Protein AF-A0A0F9DM81-F1 (afdb_monomer_lite)

Sequence (104 aa):
MVRAKPEVPTMKADELQLVVKMVARRLHERLKGAKKSFGPKPFLGEELSEDELFDRYNQVRHDVEGWTELLPTVSKVNENGAVLLRKDFVEQVKAFERRNREGI

Radius of gyration: 23.7 Å; chains: 1; bounding box: 39×63×55 Å

Organism: NCBI:txid412755

Foldseek 3Di:
DDDPDPPPPPDPPVVVVVVVVVVVVVVVVVVVVVVVVVDDDDDDDPPDDLVSVLVVCVVCVVPPVVCVVCQVVQWDQDPVRDIDGHPVVVVSVVVSVVCVVVVD

Secondary structure (DSSP, 8-state):
--PPP-------HHHHHHHHHHHHHHHHHHHHHHHHHT-SSSS-SS---HHHHHHHHHHHTT-HHHHHHHHHHHEEE-TTSPEEEPHHHHHHHHHHHHHHHHT-

Structure (mmCIF, N/CA/C/O backbone):
data_AF-A0A0F9DM81-F1
#
_entry.id   AF-A0A0F9DM81-F1
#
loop_
_atom_site.group_PDB
_atom_site.id
_atom_site.type_symbol
_atom_site.label_atom_id
_atom_site.label_alt_id
_atom_site.label_comp_id
_atom_site.label_asym_id
_atom_site.label_entity_id
_atom_site.label_seq_id
_atom_site.pdbx_PDB_ins_code
_atom_site.Cartn_x
_atom_site.Cartn_y
_atom_site.Cartn_z
_atom_site.occupancy
_atom_site.B_iso_or_equiv
_atom_site.auth_seq_id
_atom_site.auth_comp_id
_atom_site.auth_asym_id
_atom_site.auth_atom_id
_atom_site.pdbx_PDB_model_num
ATOM 1 N N . MET A 1 1 ? 13.011 -44.332 -32.013 1.00 45.47 1 MET A N 1
ATOM 2 C CA . MET A 1 1 ? 12.715 -42.992 -32.568 1.00 45.47 1 MET A CA 1
ATOM 3 C C . MET A 1 1 ? 13.658 -41.989 -31.926 1.00 45.47 1 MET A C 1
ATOM 5 O O . MET A 1 1 ? 13.534 -41.729 -30.736 1.00 45.47 1 MET A O 1
ATOM 9 N N . VAL A 1 2 ? 14.644 -41.494 -32.673 1.00 44.62 2 VAL A N 1
ATOM 10 C CA . VAL A 1 2 ? 15.563 -40.451 -32.196 1.00 44.62 2 VAL A CA 1
ATOM 11 C C . VAL A 1 2 ? 14.805 -39.126 -32.266 1.00 44.62 2 VAL A C 1
ATOM 13 O O . VAL A 1 2 ? 14.417 -38.705 -33.352 1.00 44.62 2 VAL A O 1
ATOM 16 N N . ARG A 1 3 ? 14.521 -38.499 -31.117 1.00 50.44 3 ARG A N 1
ATOM 17 C CA . ARG A 1 3 ? 13.968 -37.138 -31.088 1.00 50.44 3 ARG A CA 1
ATOM 18 C C . ARG A 1 3 ? 15.021 -36.211 -31.690 1.00 50.44 3 ARG A C 1
ATOM 20 O O . ARG A 1 3 ? 16.129 -36.138 -31.161 1.00 50.44 3 ARG A O 1
ATOM 27 N N . ALA A 1 4 ? 14.691 -35.553 -32.800 1.00 54.12 4 ALA A N 1
ATOM 28 C CA . ALA A 1 4 ? 15.536 -34.513 -33.368 1.00 54.12 4 ALA A CA 1
ATOM 29 C C . ALA A 1 4 ? 15.842 -33.487 -32.266 1.00 54.12 4 ALA A C 1
ATOM 31 O O . ALA A 1 4 ? 14.926 -33.007 -31.592 1.00 54.12 4 ALA A O 1
ATOM 32 N N . LYS A 1 5 ? 17.130 -33.215 -32.026 1.00 56.50 5 LYS A N 1
ATOM 33 C CA . LYS A 1 5 ? 17.533 -32.120 -31.139 1.00 56.50 5 LYS A CA 1
ATOM 34 C C . LYS A 1 5 ? 16.928 -30.836 -31.716 1.00 56.50 5 LYS A C 1
ATOM 36 O O . LYS A 1 5 ? 17.012 -30.670 -32.931 1.00 56.50 5 LYS A O 1
ATOM 41 N N . PRO A 1 6 ? 16.307 -29.966 -30.901 1.00 53.19 6 PRO A N 1
ATOM 42 C CA . PRO A 1 6 ? 15.796 -28.704 -31.410 1.00 53.19 6 PRO A CA 1
ATOM 43 C C . PRO A 1 6 ? 16.976 -27.941 -32.016 1.00 53.19 6 PRO A C 1
ATOM 45 O O . PRO A 1 6 ? 17.931 -27.616 -31.310 1.00 53.19 6 PRO A O 1
ATOM 48 N N . GLU A 1 7 ? 16.946 -27.735 -33.332 1.00 54.44 7 GLU A N 1
ATOM 49 C CA . GLU A 1 7 ? 17.895 -26.860 -34.009 1.00 54.44 7 GLU A CA 1
ATOM 50 C C . GLU A 1 7 ? 17.700 -25.467 -33.420 1.00 54.44 7 GLU A C 1
ATOM 52 O O . GLU A 1 7 ? 16.665 -24.832 -33.618 1.00 54.44 7 GLU A O 1
ATOM 57 N N . VAL A 1 8 ? 18.6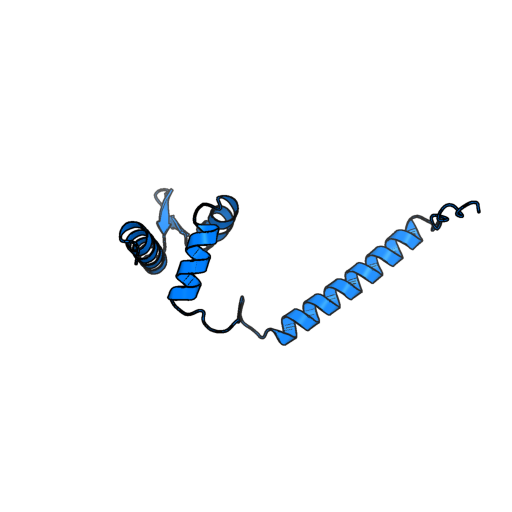68 -25.020 -32.618 1.00 55.91 8 VAL A N 1
ATOM 58 C CA . VAL A 1 8 ? 18.714 -23.633 -32.164 1.00 55.91 8 VAL A CA 1
ATOM 59 C C . VAL A 1 8 ? 18.979 -22.812 -33.421 1.00 55.91 8 VAL A C 1
ATOM 61 O O . VAL A 1 8 ? 20.038 -23.004 -34.024 1.00 55.91 8 VAL A O 1
ATOM 64 N N . PRO A 1 9 ? 18.053 -21.941 -33.858 1.00 57.88 9 PRO A N 1
ATOM 65 C CA . PRO A 1 9 ? 18.276 -21.151 -35.054 1.00 57.88 9 PRO A CA 1
ATOM 66 C C . PRO A 1 9 ? 19.541 -20.321 -34.841 1.00 57.88 9 PRO A C 1
ATOM 68 O O . PRO A 1 9 ? 19.583 -19.466 -33.955 1.00 57.88 9 PRO A O 1
ATOM 71 N N . THR A 1 10 ? 20.587 -20.579 -35.625 1.00 62.28 10 THR A N 1
ATOM 72 C CA . THR A 1 10 ? 21.813 -19.773 -35.636 1.00 62.28 10 THR A CA 1
ATOM 73 C C . THR A 1 10 ? 21.539 -18.481 -36.394 1.00 62.28 10 THR A C 1
ATOM 75 O O . THR A 1 10 ? 22.045 -18.258 -37.491 1.00 62.28 10 THR A O 1
ATOM 78 N N . MET A 1 11 ? 20.666 -17.652 -35.829 1.00 61.62 11 MET A N 1
ATOM 79 C CA . MET A 1 11 ? 20.485 -16.274 -36.259 1.00 61.62 11 MET A CA 1
ATOM 80 C C . MET A 1 11 ? 21.734 -15.485 -35.872 1.00 61.62 11 MET A C 1
ATOM 82 O O . MET A 1 11 ? 22.291 -15.670 -34.785 1.00 61.62 11 MET A 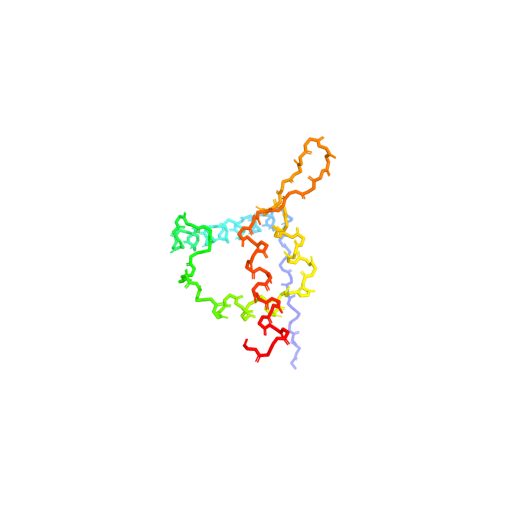O 1
ATOM 86 N N . LYS A 1 12 ? 22.190 -14.603 -36.762 1.00 70.69 12 LYS A N 1
ATOM 87 C CA . LYS A 1 12 ? 23.288 -13.684 -36.439 1.00 70.69 12 LYS A CA 1
ATOM 88 C C . LYS A 1 12 ? 22.850 -12.792 -35.274 1.00 70.69 12 LYS A C 1
ATOM 90 O O . LYS A 1 12 ? 21.662 -12.507 -35.118 1.00 70.69 12 LYS A O 1
ATOM 95 N N . ALA A 1 13 ? 23.795 -12.341 -34.449 1.00 67.75 13 ALA A N 1
ATOM 96 C CA . ALA A 1 13 ? 23.493 -11.535 -33.259 1.00 67.75 13 ALA A CA 1
ATOM 97 C C . ALA A 1 13 ? 22.592 -10.322 -33.576 1.00 67.75 13 ALA A C 1
ATOM 99 O O . ALA A 1 13 ? 21.687 -10.000 -32.807 1.00 67.75 13 ALA A O 1
ATOM 100 N N . ASP A 1 14 ? 22.778 -9.721 -34.751 1.00 60.38 14 ASP A N 1
ATOM 101 C CA . ASP A 1 14 ? 21.990 -8.584 -35.232 1.00 60.38 14 ASP A CA 1
ATOM 102 C C . ASP A 1 14 ? 20.528 -8.954 -35.541 1.00 60.38 14 ASP A C 1
ATOM 104 O O . ASP A 1 14 ? 19.611 -8.184 -35.258 1.00 60.38 14 ASP A O 1
ATOM 108 N N . GLU A 1 15 ? 20.287 -10.159 -36.061 1.00 67.25 15 GLU A N 1
ATOM 109 C CA . GLU A 1 15 ? 18.947 -10.678 -36.361 1.00 67.25 15 GLU A CA 1
ATOM 110 C C . GLU A 1 15 ? 18.190 -11.001 -35.067 1.00 67.25 15 GLU A C 1
ATOM 112 O O . GLU A 1 15 ? 17.019 -10.645 -34.927 1.00 67.25 15 GLU A O 1
ATOM 117 N N . LEU A 1 16 ? 18.875 -11.579 -34.073 1.00 69.38 16 LEU A N 1
ATOM 118 C CA . LEU A 1 16 ? 18.315 -11.802 -32.736 1.00 69.38 16 LEU A CA 1
ATOM 119 C C . LEU A 1 16 ? 17.960 -10.483 -32.049 1.00 69.38 16 LEU A C 1
ATOM 121 O O . LEU A 1 16 ? 16.872 -10.355 -31.485 1.00 69.38 16 LEU A O 1
ATOM 125 N N . GLN A 1 17 ? 18.832 -9.476 -32.131 1.00 66.25 17 GLN A N 1
ATOM 126 C CA . GLN A 1 17 ? 18.535 -8.143 -31.603 1.00 66.25 17 GLN A CA 1
ATOM 127 C C . GLN A 1 17 ? 17.314 -7.518 -32.283 1.00 66.25 17 GLN A C 1
ATOM 129 O O . GLN A 1 17 ? 16.503 -6.870 -31.615 1.00 66.25 17 GLN A O 1
ATOM 134 N N . LEU A 1 18 ? 17.156 -7.715 -33.594 1.00 72.19 18 LEU A N 1
ATOM 135 C CA . LEU A 1 18 ? 16.003 -7.217 -34.338 1.00 72.19 18 LEU A CA 1
ATOM 136 C C . LEU A 1 18 ? 14.707 -7.899 -33.878 1.00 72.19 18 LEU A C 1
ATOM 138 O O . LEU A 1 18 ? 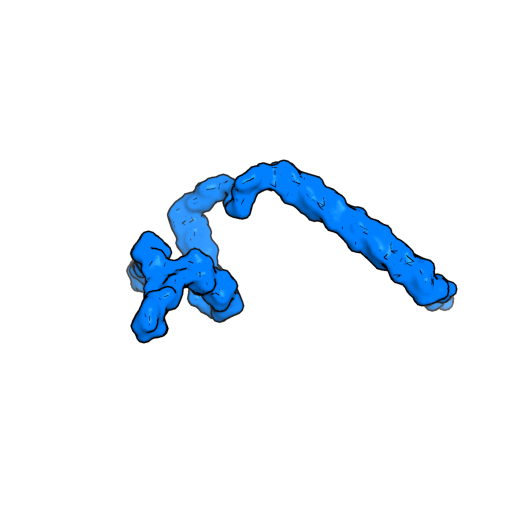13.718 -7.219 -33.598 1.00 72.19 18 LEU A O 1
ATOM 142 N N . VAL A 1 19 ? 14.733 -9.224 -33.711 1.00 73.69 19 VAL A N 1
ATOM 143 C CA . VAL A 1 19 ? 13.601 -10.012 -33.202 1.00 73.69 19 VAL A CA 1
ATOM 144 C C . VAL A 1 19 ? 13.227 -9.581 -31.783 1.00 73.69 19 VAL A C 1
ATOM 146 O O . VAL A 1 19 ? 12.054 -9.311 -31.519 1.00 73.69 19 VAL A O 1
ATOM 149 N N . VAL A 1 20 ? 14.203 -9.427 -30.884 1.00 72.44 20 VAL A N 1
ATOM 150 C CA . VAL A 1 20 ? 13.968 -8.957 -29.508 1.00 72.44 20 VAL A CA 1
ATOM 151 C C . VAL A 1 20 ? 13.342 -7.562 -29.506 1.00 72.44 20 VAL A C 1
ATOM 153 O O . VAL A 1 20 ? 12.351 -7.340 -28.810 1.00 72.44 20 VAL A O 1
ATOM 156 N N . LYS A 1 21 ? 13.841 -6.633 -30.333 1.00 73.12 21 LYS A N 1
ATOM 157 C CA . LYS A 1 21 ? 13.257 -5.287 -30.478 1.00 73.12 21 LYS A CA 1
ATOM 158 C C . LYS A 1 21 ? 11.816 -5.338 -30.988 1.00 73.12 21 LYS A C 1
ATOM 160 O O . LYS A 1 21 ? 10.962 -4.610 -30.481 1.00 73.12 21 LYS A O 1
ATOM 165 N N . MET A 1 22 ? 11.516 -6.201 -31.957 1.00 75.69 22 MET A N 1
ATOM 166 C CA . MET A 1 22 ? 10.158 -6.368 -32.489 1.00 75.69 22 MET A CA 1
ATOM 167 C C . MET A 1 22 ? 9.195 -6.960 -31.454 1.00 75.69 22 MET A C 1
ATOM 169 O O . MET A 1 22 ? 8.060 -6.493 -31.335 1.00 75.69 22 MET A O 1
ATOM 173 N N . VAL A 1 23 ? 9.640 -7.955 -30.684 1.00 76.88 23 VAL A N 1
ATOM 174 C CA . VAL A 1 23 ? 8.848 -8.565 -29.607 1.00 76.88 23 VAL A CA 1
ATOM 175 C C . VAL A 1 23 ? 8.612 -7.561 -28.481 1.00 76.88 23 VAL A C 1
ATOM 177 O O . VAL A 1 23 ? 7.470 -7.391 -28.058 1.00 76.88 23 VAL A O 1
ATOM 180 N N . ALA A 1 24 ? 9.645 -6.829 -28.059 1.00 68.38 24 ALA A N 1
ATOM 181 C CA . ALA A 1 24 ? 9.530 -5.776 -27.053 1.00 68.38 24 ALA A CA 1
ATOM 182 C C . ALA A 1 24 ? 8.552 -4.677 -27.495 1.00 68.38 24 ALA A C 1
ATOM 184 O O . ALA A 1 24 ? 7.697 -4.262 -26.715 1.00 68.38 24 ALA A O 1
ATOM 185 N N . ARG A 1 25 ? 8.606 -4.259 -28.768 1.00 78.69 25 ARG A N 1
ATOM 186 C CA . ARG A 1 25 ? 7.661 -3.288 -29.336 1.00 78.69 25 ARG A CA 1
ATOM 187 C C . ARG A 1 25 ? 6.225 -3.811 -29.318 1.00 78.69 25 ARG A C 1
ATOM 189 O O . ARG A 1 25 ? 5.328 -3.090 -28.891 1.00 78.69 25 ARG A O 1
ATOM 196 N N . ARG A 1 26 ? 5.996 -5.065 -29.720 1.00 75.81 26 ARG A N 1
ATOM 197 C CA . ARG A 1 26 ? 4.663 -5.694 -29.659 1.00 75.81 26 ARG A CA 1
ATOM 198 C C . ARG A 1 26 ? 4.141 -5.813 -28.231 1.00 75.81 26 ARG A C 1
ATOM 200 O O . ARG A 1 26 ? 2.964 -5.554 -27.996 1.00 75.81 26 ARG A O 1
ATOM 207 N N . LEU A 1 27 ? 4.998 -6.191 -27.284 1.00 75.75 27 LEU A N 1
ATOM 208 C CA . LEU A 1 27 ? 4.636 -6.279 -25.873 1.00 75.75 27 LEU A CA 1
ATOM 209 C C . LEU A 1 27 ? 4.276 -4.897 -25.321 1.00 75.75 27 LEU A C 1
ATOM 211 O O . LEU A 1 27 ? 3.240 -4.745 -24.682 1.00 75.75 27 LEU A O 1
ATOM 215 N N . HIS A 1 28 ? 5.081 -3.883 -25.634 1.00 74.12 28 HIS A N 1
ATOM 216 C CA . HIS A 1 28 ? 4.827 -2.505 -25.238 1.00 74.12 28 HIS A CA 1
ATOM 217 C C . HIS A 1 28 ? 3.504 -1.977 -25.809 1.00 74.12 28 HIS A C 1
ATOM 219 O O . HIS A 1 28 ? 2.726 -1.366 -25.081 1.00 74.12 28 HIS A O 1
ATOM 225 N N . GLU A 1 29 ? 3.198 -2.250 -27.079 1.00 77.62 29 GLU A N 1
ATOM 226 C CA . GLU A 1 29 ? 1.918 -1.851 -27.672 1.00 77.62 29 GLU A CA 1
ATOM 227 C C . GLU A 1 29 ? 0.724 -2.611 -27.080 1.00 77.62 29 GLU A C 1
ATOM 229 O O . GLU A 1 29 ? -0.305 -1.986 -26.819 1.00 77.62 29 GLU A O 1
ATOM 234 N N . ARG A 1 30 ? 0.861 -3.907 -26.759 1.00 72.06 30 ARG A N 1
ATOM 235 C CA . ARG A 1 30 ? -0.173 -4.649 -26.009 1.00 72.06 30 ARG A CA 1
ATOM 236 C C . ARG A 1 30 ? -0.386 -4.070 -24.615 1.00 72.06 30 ARG A C 1
ATOM 238 O O . ARG A 1 30 ? -1.530 -3.858 -24.230 1.00 72.06 30 ARG A O 1
ATOM 245 N N . LEU A 1 31 ? 0.687 -3.772 -23.883 1.00 67.81 31 LEU A N 1
ATOM 246 C CA . LEU A 1 31 ? 0.612 -3.160 -22.554 1.00 67.81 31 LEU A CA 1
ATOM 247 C C . LEU A 1 31 ? 0.005 -1.757 -22.614 1.00 67.81 31 LEU A C 1
ATOM 249 O O . LEU A 1 31 ? -0.788 -1.396 -21.754 1.00 67.81 31 LEU A O 1
ATOM 253 N N . LYS A 1 32 ? 0.315 -0.974 -23.650 1.00 67.75 32 LYS A N 1
ATOM 254 C CA . LYS A 1 32 ? -0.284 0.346 -23.884 1.00 67.75 32 LYS A CA 1
ATOM 255 C C . LYS A 1 32 ? -1.767 0.246 -24.249 1.00 67.75 32 LYS A C 1
ATOM 257 O O . LYS A 1 32 ? -2.548 1.081 -23.799 1.00 67.75 32 LYS A O 1
ATOM 262 N N . GLY A 1 33 ? -2.157 -0.759 -25.034 1.00 67.94 33 GLY A N 1
ATOM 263 C CA . GLY A 1 33 ? -3.553 -1.072 -25.346 1.00 67.94 33 GLY A CA 1
ATOM 264 C C . GLY 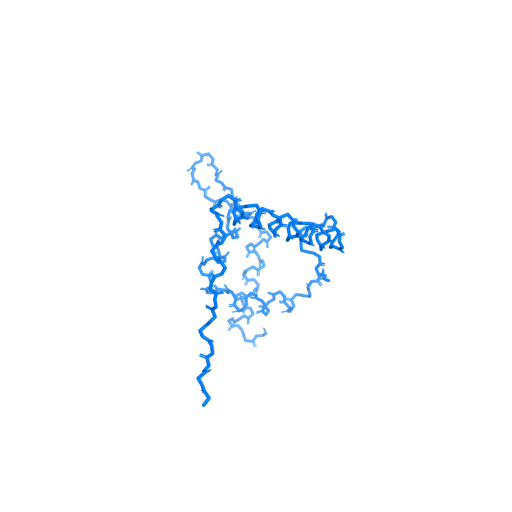A 1 33 ? -4.336 -1.479 -24.100 1.00 67.94 33 GLY A C 1
ATOM 265 O O . GLY A 1 33 ? -5.377 -0.891 -23.824 1.00 67.94 33 GLY A O 1
ATOM 266 N N . ALA A 1 34 ? -3.769 -2.378 -23.294 1.00 59.00 34 ALA A N 1
ATOM 267 C CA . ALA A 1 34 ? -4.314 -2.760 -21.995 1.00 59.00 34 ALA A CA 1
ATOM 268 C C . ALA A 1 34 ? -4.442 -1.532 -21.074 1.00 59.00 34 ALA A C 1
ATOM 270 O O . ALA A 1 34 ? -5.510 -1.245 -20.544 1.00 59.00 34 ALA A O 1
ATOM 271 N N . LYS A 1 35 ? -3.394 -0.706 -20.984 1.00 52.84 35 LYS A N 1
ATOM 272 C CA . LYS A 1 35 ? -3.403 0.546 -20.214 1.00 52.84 35 LYS A CA 1
ATOM 273 C C . LYS A 1 35 ? -4.474 1.535 -20.682 1.00 52.84 35 LYS A C 1
ATOM 275 O O . LYS A 1 35 ? -5.065 2.211 -19.851 1.00 52.84 35 LYS A O 1
ATOM 280 N N . LYS A 1 36 ? -4.755 1.612 -21.986 1.00 56.69 36 LYS A N 1
ATOM 281 C CA . LYS A 1 36 ? -5.852 2.431 -22.527 1.00 56.69 36 LYS A CA 1
ATOM 282 C C . LYS A 1 36 ? -7.233 1.869 -22.186 1.00 56.69 36 LYS A C 1
ATOM 284 O O . LYS A 1 36 ? -8.117 2.667 -21.899 1.00 56.69 36 LYS A O 1
ATOM 289 N N . SER A 1 37 ? -7.419 0.545 -22.179 1.00 56.34 37 SER A N 1
ATOM 290 C CA . SER A 1 37 ? -8.675 -0.065 -21.708 1.00 56.34 37 SER A CA 1
ATOM 291 C C . SER A 1 37 ? -8.913 0.130 -20.208 1.00 56.34 37 SER A C 1
ATOM 293 O O . SER A 1 37 ? -10.057 0.080 -19.779 1.00 56.34 37 SER A O 1
ATOM 295 N N . PHE A 1 38 ? -7.865 0.410 -19.424 1.00 47.03 38 PHE A N 1
ATOM 296 C CA . PHE A 1 38 ? -7.966 0.666 -17.982 1.00 47.03 38 PHE A CA 1
ATOM 297 C C . PHE A 1 38 ? -8.308 2.128 -17.607 1.00 47.03 38 PHE A C 1
ATOM 299 O O . PHE A 1 38 ? -8.575 2.405 -16.442 1.00 47.03 38 PHE A O 1
ATOM 306 N N . GLY A 1 39 ? -8.350 3.072 -18.559 1.00 44.91 39 GLY A N 1
ATOM 307 C CA . GLY A 1 39 ? -8.710 4.474 -18.287 1.00 44.91 39 GLY A CA 1
ATOM 308 C C . GLY A 1 39 ? -7.662 5.291 -17.488 1.00 44.91 39 GLY A C 1
ATOM 309 O O . GLY A 1 39 ? -6.573 4.804 -17.189 1.00 44.91 39 GLY A O 1
ATOM 310 N N . PRO A 1 40 ? -7.937 6.580 -17.182 1.00 45.25 40 PRO A N 1
ATOM 311 C CA . PRO A 1 40 ? -6.967 7.548 -16.646 1.00 45.25 40 PRO A CA 1
ATOM 312 C C . PRO A 1 40 ? -6.786 7.546 -15.111 1.00 45.25 40 PRO A C 1
ATOM 314 O O . PRO A 1 40 ? -6.495 8.594 -14.535 1.00 45.25 40 PRO A O 1
ATOM 317 N N . LYS A 1 41 ? -6.905 6.408 -14.420 1.00 45.50 41 LYS A N 1
ATOM 318 C CA . LYS A 1 41 ? -6.550 6.320 -12.988 1.00 45.50 41 LYS A CA 1
ATOM 319 C C . LYS A 1 41 ? -5.568 5.171 -12.738 1.00 45.50 41 LYS A C 1
ATOM 321 O O . LYS A 1 41 ? -5.695 4.118 -13.360 1.00 45.50 41 LYS A O 1
ATOM 326 N N . PRO A 1 42 ? -4.584 5.340 -11.838 1.00 49.03 42 PRO A N 1
ATOM 327 C CA . PRO A 1 42 ? -3.807 4.207 -11.361 1.00 49.03 42 PRO A CA 1
ATOM 328 C C . PRO A 1 42 ? -4.763 3.323 -10.544 1.00 49.03 42 PRO A C 1
ATOM 330 O O . PRO A 1 42 ? -5.402 3.825 -9.629 1.00 49.03 42 PRO A O 1
ATOM 333 N N . PHE A 1 43 ? -4.902 2.046 -10.913 1.00 40.59 43 PHE A N 1
ATOM 334 C CA . PHE A 1 43 ? -5.776 1.064 -10.249 1.00 40.59 43 PHE A CA 1
ATOM 335 C C . PHE A 1 43 ? -7.267 1.461 -10.171 1.00 40.59 43 PHE A C 1
ATOM 337 O O . PHE A 1 43 ? -7.758 1.878 -9.131 1.00 40.59 43 PHE A O 1
ATOM 344 N N . LEU A 1 44 ? -8.016 1.274 -11.262 1.00 39.31 44 LEU A N 1
ATOM 345 C CA . LEU A 1 44 ? -9.483 1.193 -11.218 1.00 39.31 44 LEU A CA 1
ATOM 346 C C . LEU A 1 44 ? -9.932 -0.248 -11.493 1.00 39.31 44 LEU A C 1
ATOM 348 O O . LEU A 1 44 ? -10.322 -0.591 -12.607 1.00 39.31 44 LEU A O 1
ATOM 352 N N . GLY A 1 45 ? -9.845 -1.093 -10.466 1.00 50.00 45 GLY A N 1
ATOM 353 C CA . GLY A 1 45 ? -10.961 -2.000 -10.197 1.00 50.00 45 GLY A CA 1
ATOM 354 C C . GLY A 1 45 ? -12.103 -1.186 -9.580 1.00 50.00 45 GLY A C 1
ATOM 355 O O . GLY A 1 45 ? -11.945 0.017 -9.355 1.00 50.00 45 GLY A O 1
ATOM 356 N N . GLU A 1 46 ? -13.244 -1.813 -9.314 1.00 54.25 46 GLU A N 1
ATOM 357 C CA . GLU A 1 46 ? -14.264 -1.223 -8.438 1.00 54.25 46 GLU A CA 1
ATOM 358 C C . GLU A 1 46 ? -13.608 -0.694 -7.148 1.00 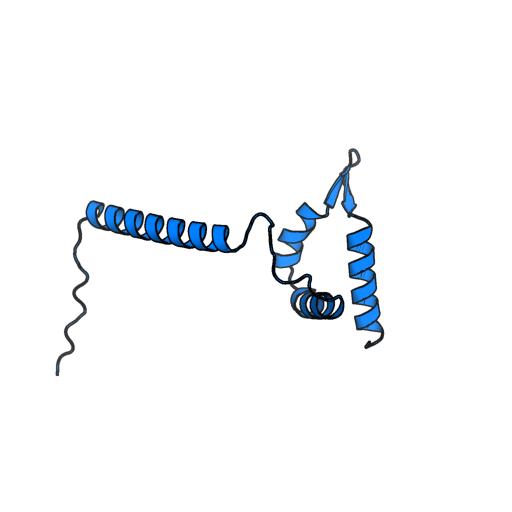54.25 46 GLU A C 1
ATOM 360 O O . GLU A 1 46 ? -12.565 -1.210 -6.726 1.00 54.25 46 GLU A O 1
ATOM 365 N N . GLU A 1 47 ? -14.158 0.378 -6.562 1.00 56.50 47 GLU A N 1
ATOM 366 C CA . GLU A 1 47 ? -13.731 0.803 -5.227 1.00 56.50 47 GLU A CA 1
ATOM 367 C C . GLU A 1 47 ? -13.914 -0.395 -4.302 1.00 56.50 47 GLU A C 1
ATOM 369 O O . GLU A 1 47 ? -15.041 -0.806 -4.037 1.00 56.50 47 GLU A O 1
ATOM 374 N N . LEU A 1 48 ? -12.790 -0.990 -3.895 1.00 60.22 48 LEU A N 1
ATOM 375 C CA . LEU A 1 48 ? -12.806 -2.125 -2.992 1.00 60.22 48 LEU A CA 1
ATOM 376 C C . LEU A 1 48 ? -13.544 -1.689 -1.734 1.00 60.22 48 LEU A C 1
ATOM 378 O O . LEU A 1 48 ? -13.259 -0.630 -1.164 1.00 60.22 48 LEU A O 1
ATOM 382 N N . SER A 1 49 ? -14.494 -2.515 -1.327 1.00 79.31 49 SER A N 1
ATOM 383 C CA . SER A 1 49 ? -15.176 -2.348 -0.056 1.00 79.31 49 SER A CA 1
ATOM 384 C C . SER A 1 49 ? -14.166 -2.354 1.096 1.00 79.31 49 SER A C 1
ATOM 386 O O . SER A 1 49 ? -13.039 -2.847 0.979 1.00 79.31 49 SER A O 1
ATOM 388 N N . GLU A 1 50 ? -14.564 -1.799 2.239 1.00 78.12 50 GLU A N 1
ATOM 389 C CA . GLU A 1 50 ? -13.702 -1.744 3.423 1.00 78.12 50 GLU A CA 1
ATOM 390 C C . GLU A 1 50 ? -13.243 -3.144 3.875 1.00 78.12 50 GLU A C 1
ATOM 392 O O . GLU A 1 50 ? -12.110 -3.301 4.331 1.00 78.12 50 GLU A O 1
ATOM 397 N N . ASP A 1 51 ? -14.076 -4.167 3.669 1.00 79.62 51 ASP A N 1
ATOM 398 C CA . ASP A 1 51 ? -13.747 -5.563 3.969 1.00 79.62 51 ASP A CA 1
ATOM 399 C C . ASP A 1 51 ? -12.727 -6.152 2.986 1.00 79.62 51 ASP A C 1
ATOM 401 O O . ASP A 1 51 ? -11.770 -6.796 3.407 1.00 79.62 51 ASP A O 1
ATOM 405 N N . GLU A 1 52 ? -12.835 -5.859 1.689 1.00 77.19 52 GLU A N 1
ATOM 406 C CA . GLU A 1 52 ? -11.833 -6.299 0.707 1.00 77.19 52 GLU A CA 1
ATOM 407 C C . GLU A 1 52 ? -10.472 -5.623 0.921 1.00 77.19 52 GLU A C 1
ATOM 409 O O . GLU A 1 52 ? -9.417 -6.230 0.705 1.00 77.19 52 GLU A O 1
ATOM 414 N N . LEU A 1 53 ? -10.476 -4.358 1.352 1.00 80.94 53 LEU A N 1
ATOM 415 C CA . LEU A 1 53 ? -9.259 -3.652 1.749 1.00 80.94 53 LEU A CA 1
ATOM 416 C C . LEU A 1 53 ? -8.639 -4.279 2.999 1.00 80.94 53 LEU A C 1
ATOM 418 O O . LEU A 1 53 ? -7.417 -4.437 3.049 1.00 80.94 53 LEU A O 1
ATOM 422 N N . PHE A 1 54 ? -9.462 -4.669 3.971 1.00 83.00 54 PHE A N 1
ATOM 423 C CA . PHE A 1 54 ? -9.017 -5.365 5.172 1.00 83.00 54 PHE A CA 1
ATOM 424 C C . PHE A 1 54 ? -8.428 -6.750 4.858 1.00 83.00 54 PHE A C 1
ATOM 426 O O . PHE A 1 54 ? -7.338 -7.072 5.333 1.00 83.00 54 PHE A O 1
ATOM 433 N N . ASP A 1 55 ? -9.073 -7.536 3.995 1.00 78.38 55 ASP A N 1
ATOM 434 C CA . ASP A 1 55 ? -8.579 -8.849 3.566 1.00 78.38 55 ASP A CA 1
ATOM 435 C C . ASP A 1 55 ? -7.239 -8.746 2.835 1.00 78.38 55 ASP A C 1
ATOM 437 O O . ASP A 1 55 ? -6.301 -9.501 3.114 1.00 78.38 55 ASP A O 1
ATOM 441 N N . ARG A 1 56 ? -7.106 -7.773 1.927 1.00 74.44 56 ARG A N 1
ATOM 442 C CA . ARG A 1 56 ? -5.824 -7.498 1.267 1.00 74.44 56 ARG A CA 1
ATOM 443 C C . ARG A 1 56 ? -4.769 -7.064 2.262 1.00 74.44 56 ARG A C 1
ATOM 445 O O . ARG A 1 56 ? -3.650 -7.567 2.202 1.00 74.44 56 ARG A O 1
ATOM 452 N N . TYR A 1 57 ? -5.116 -6.160 3.172 1.00 83.38 57 TYR A N 1
ATOM 453 C CA . TYR A 1 57 ? -4.223 -5.750 4.243 1.00 83.38 57 TYR A CA 1
ATOM 454 C C . TYR A 1 57 ? -3.741 -6.967 5.043 1.00 83.38 57 TYR A C 1
ATOM 456 O O . TYR A 1 57 ? -2.544 -7.106 5.255 1.00 83.38 57 TYR A O 1
ATOM 464 N N . ASN A 1 58 ? -4.616 -7.908 5.393 1.00 81.31 58 ASN A N 1
ATOM 465 C CA . ASN A 1 58 ? -4.232 -9.127 6.105 1.00 81.31 58 ASN A CA 1
ATOM 466 C C . ASN A 1 58 ? -3.258 -10.014 5.327 1.00 81.31 58 ASN A C 1
ATOM 468 O O . ASN A 1 58 ? -2.356 -10.596 5.929 1.00 81.31 58 ASN A O 1
ATOM 472 N N . GLN A 1 59 ? -3.391 -10.084 4.003 1.00 78.62 59 GLN A N 1
ATOM 473 C CA . GLN A 1 59 ? -2.458 -10.827 3.150 1.00 78.62 59 GLN A CA 1
ATOM 474 C C . GLN A 1 59 ? -1.064 -10.187 3.117 1.00 78.62 59 GLN A C 1
ATOM 476 O O . GLN A 1 59 ? -0.066 -10.905 3.097 1.00 78.62 59 GLN A O 1
ATOM 481 N N . VAL A 1 60 ? -0.987 -8.853 3.125 1.00 78.12 60 VAL A N 1
ATOM 482 C CA . VAL A 1 60 ? 0.267 -8.113 2.889 1.00 78.12 60 VAL A CA 1
ATOM 483 C C . VAL A 1 60 ? 0.818 -7.404 4.127 1.00 78.12 60 VAL A C 1
ATOM 485 O O . VAL A 1 60 ? 1.880 -6.797 4.065 1.00 78.12 60 VAL A O 1
ATOM 488 N N . ARG A 1 61 ? 0.160 -7.466 5.289 1.00 81.69 61 ARG A N 1
ATOM 489 C CA . ARG A 1 61 ? 0.592 -6.718 6.489 1.00 81.69 61 ARG A CA 1
ATOM 490 C C . ARG A 1 61 ? 1.990 -7.101 6.977 1.00 81.69 61 ARG A C 1
ATOM 492 O O . ARG A 1 61 ? 2.635 -6.297 7.643 1.00 81.69 61 ARG A O 1
ATOM 499 N N . HIS A 1 62 ? 2.468 -8.293 6.621 1.00 83.19 62 HIS A N 1
ATOM 500 C CA . HIS A 1 62 ? 3.820 -8.780 6.911 1.00 83.19 62 HIS A CA 1
ATOM 501 C C . HIS A 1 62 ? 4.768 -8.722 5.697 1.00 83.19 62 HIS A C 1
ATOM 503 O O . HIS A 1 62 ? 5.897 -9.200 5.781 1.00 83.19 62 HIS A O 1
ATOM 509 N N . ASP A 1 63 ? 4.327 -8.134 4.583 1.00 84.19 63 ASP A N 1
ATOM 510 C CA . ASP A 1 63 ? 5.106 -7.977 3.356 1.00 84.19 63 ASP A CA 1
ATOM 511 C C . ASP A 1 63 ? 6.033 -6.757 3.447 1.00 84.19 63 ASP A C 1
ATOM 513 O O . ASP A 1 63 ? 5.645 -5.612 3.204 1.00 84.19 63 ASP A O 1
ATOM 517 N N . VAL A 1 64 ? 7.286 -7.014 3.820 1.00 79.88 64 VAL A N 1
ATOM 518 C CA . VAL A 1 64 ? 8.323 -5.983 3.960 1.00 79.88 64 VAL A CA 1
ATOM 519 C C . VAL A 1 64 ? 8.580 -5.255 2.636 1.00 79.88 64 VAL A C 1
ATOM 521 O O . VAL A 1 64 ? 8.822 -4.044 2.644 1.00 79.88 64 VAL A O 1
ATOM 524 N N . GLU A 1 65 ? 8.509 -5.956 1.503 1.00 80.62 65 GLU A N 1
ATOM 52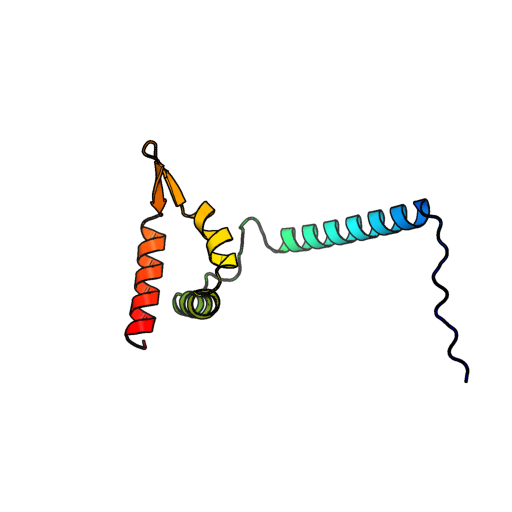5 C CA . GLU A 1 65 ? 8.736 -5.362 0.183 1.00 80.62 65 GLU A CA 1
ATOM 526 C C . GLU A 1 65 ? 7.581 -4.417 -0.172 1.00 80.62 65 GLU A C 1
ATOM 528 O O . GLU A 1 65 ? 7.819 -3.250 -0.495 1.00 80.62 65 GLU A O 1
ATOM 533 N N . GLY A 1 66 ? 6.335 -4.854 0.039 1.00 76.00 66 GLY A N 1
ATOM 534 C CA . GLY A 1 66 ? 5.141 -4.029 -0.169 1.00 76.00 66 GLY A CA 1
ATOM 535 C C . GLY A 1 66 ? 5.119 -2.748 0.676 1.00 76.00 66 GLY A C 1
ATOM 536 O O . GLY A 1 66 ? 4.801 -1.665 0.174 1.00 76.00 66 GLY A O 1
ATOM 537 N N . TRP A 1 67 ? 5.528 -2.820 1.947 1.00 80.06 67 TRP A N 1
ATOM 538 C CA . TRP A 1 67 ? 5.662 -1.630 2.799 1.00 80.06 67 TRP A CA 1
ATOM 539 C C . TRP A 1 67 ? 6.759 -0.678 2.316 1.00 80.06 67 TRP A C 1
ATOM 541 O O . TRP A 1 67 ? 6.583 0.541 2.373 1.00 80.06 67 TRP A O 1
ATOM 551 N N . THR A 1 68 ? 7.870 -1.214 1.811 1.00 82.56 68 THR A N 1
ATOM 552 C CA . THR A 1 68 ? 8.988 -0.412 1.292 1.00 82.56 68 THR A CA 1
ATOM 553 C C . THR A 1 68 ? 8.579 0.390 0.054 1.00 82.56 68 THR A C 1
ATOM 555 O O . THR A 1 68 ? 9.002 1.536 -0.100 1.00 82.56 68 THR A O 1
ATOM 558 N N . GLU A 1 69 ? 7.710 -0.162 -0.793 1.00 79.75 69 GLU A N 1
ATOM 559 C CA . GLU A 1 69 ? 7.156 0.542 -1.955 1.00 79.75 69 GLU A CA 1
ATOM 560 C C . GLU A 1 69 ? 6.067 1.561 -1.577 1.00 79.75 69 GLU A C 1
ATOM 562 O O . GLU A 1 69 ? 5.992 2.644 -2.166 1.00 79.75 69 GLU A O 1
ATOM 567 N N . LEU A 1 70 ? 5.233 1.251 -0.577 1.00 78.31 70 LEU A N 1
ATOM 568 C CA . LEU A 1 70 ? 4.107 2.095 -0.167 1.00 78.31 70 LEU A CA 1
ATOM 569 C C . LEU A 1 70 ? 4.543 3.316 0.651 1.00 78.31 70 LEU A C 1
ATOM 571 O O . LEU A 1 70 ? 4.044 4.421 0.419 1.00 78.31 70 LEU A O 1
ATOM 575 N N . LEU A 1 71 ? 5.460 3.147 1.607 1.00 81.25 71 LEU A N 1
ATOM 576 C CA . LEU A 1 71 ? 5.843 4.195 2.561 1.00 81.25 71 LEU A CA 1
ATOM 577 C C . LEU A 1 71 ? 6.305 5.506 1.898 1.00 81.25 71 LEU A C 1
ATOM 579 O O . LEU A 1 71 ? 5.858 6.562 2.351 1.00 81.25 71 LEU A O 1
ATOM 583 N N . PRO A 1 72 ? 7.101 5.517 0.810 1.00 82.62 72 PRO A N 1
ATOM 584 C CA . PRO A 1 72 ? 7.463 6.751 0.108 1.00 82.62 72 PRO A CA 1
ATOM 585 C C . PRO A 1 72 ? 6.265 7.529 -0.458 1.00 82.62 72 PRO A C 1
ATOM 587 O O . PRO A 1 72 ? 6.348 8.741 -0.631 1.00 82.62 72 PRO A O 1
ATOM 590 N N . THR A 1 73 ? 5.141 6.859 -0.738 1.00 79.94 73 THR A N 1
ATOM 591 C CA . THR A 1 73 ? 3.934 7.497 -1.303 1.00 79.94 73 THR A CA 1
ATOM 592 C C . THR A 1 73 ? 3.055 8.166 -0.243 1.00 79.94 73 THR A C 1
ATOM 594 O O . THR A 1 73 ? 2.325 9.115 -0.541 1.00 79.94 73 THR A O 1
ATOM 597 N N . VAL A 1 74 ? 3.135 7.694 1.005 1.00 78.50 74 VAL A N 1
ATOM 598 C CA . VAL A 1 74 ? 2.333 8.177 2.143 1.00 78.50 74 VAL A CA 1
ATOM 599 C C . VAL A 1 74 ? 3.155 8.949 3.174 1.00 78.50 74 VAL A C 1
ATOM 601 O O . VAL A 1 74 ? 2.580 9.476 4.130 1.00 78.50 74 VAL A O 1
ATOM 604 N N . SER A 1 75 ? 4.474 9.038 2.984 1.00 83.50 75 SER A N 1
ATOM 605 C CA . SER A 1 75 ? 5.395 9.746 3.871 1.00 83.50 75 SER A CA 1
ATOM 606 C C . SER A 1 75 ? 5.996 11.004 3.241 1.00 83.50 75 SER A C 1
ATOM 608 O O . SER A 1 75 ? 6.113 11.138 2.024 1.00 83.50 75 SER A O 1
ATOM 610 N N . LYS A 1 76 ? 6.384 11.953 4.093 1.00 86.38 76 LYS A N 1
ATOM 611 C CA . LYS A 1 76 ? 7.208 13.117 3.756 1.00 86.38 76 LYS A CA 1
ATOM 612 C C . LYS A 1 76 ? 8.230 13.342 4.857 1.00 86.38 76 LYS A C 1
ATOM 614 O O . LYS A 1 76 ? 7.904 13.195 6.028 1.00 86.38 76 LYS A O 1
ATOM 619 N N . VAL A 1 77 ? 9.439 13.748 4.499 1.00 85.12 77 VAL A N 1
ATOM 620 C CA . VAL A 1 77 ? 10.451 14.158 5.479 1.00 85.12 77 VAL A CA 1
ATOM 621 C C . VAL A 1 77 ? 10.313 15.661 5.716 1.00 85.12 77 VAL A C 1
ATOM 623 O O . VAL A 1 77 ? 10.202 16.422 4.755 1.00 85.12 77 VAL A O 1
ATOM 626 N N . ASN A 1 78 ? 10.257 16.086 6.978 1.00 85.81 78 ASN A N 1
ATOM 627 C CA . ASN A 1 78 ? 10.239 17.505 7.336 1.00 85.81 78 ASN A CA 1
ATOM 628 C C . ASN A 1 78 ? 11.662 18.080 7.470 1.00 85.81 78 ASN A C 1
ATOM 630 O O . ASN A 1 78 ? 12.652 17.356 7.410 1.00 85.81 78 ASN A O 1
ATOM 634 N N . GLU A 1 79 ? 11.763 19.389 7.693 1.00 85.25 79 GLU A N 1
ATOM 635 C CA . GLU A 1 79 ? 13.044 20.109 7.811 1.00 85.25 79 GLU A CA 1
ATOM 636 C C . GLU A 1 79 ? 13.923 19.621 8.978 1.00 85.25 79 GLU A C 1
ATOM 638 O O . GLU A 1 79 ? 15.143 19.738 8.926 1.00 85.25 79 GLU A O 1
ATOM 643 N N . ASN A 1 80 ? 13.319 18.999 9.995 1.00 86.31 80 ASN A N 1
ATOM 644 C CA . ASN A 1 80 ? 14.010 18.435 11.157 1.00 86.31 80 ASN A CA 1
ATOM 645 C C . ASN A 1 80 ? 14.427 16.967 10.951 1.00 86.31 80 ASN A C 1
ATOM 647 O O . ASN A 1 80 ? 14.868 16.314 11.895 1.00 86.31 80 ASN A O 1
ATOM 651 N N . GLY A 1 81 ? 14.233 16.416 9.748 1.00 79.94 81 GLY A N 1
ATOM 652 C CA . GLY A 1 81 ? 14.523 15.016 9.436 1.00 79.94 81 GLY A CA 1
ATOM 653 C C . GLY A 1 81 ? 13.495 14.016 9.974 1.00 79.94 81 GLY A C 1
ATOM 654 O O . GLY A 1 81 ? 13.719 12.811 9.892 1.00 79.94 81 GLY A O 1
ATOM 655 N N . ALA A 1 82 ? 12.360 14.474 10.510 1.00 85.00 82 ALA A N 1
ATOM 656 C CA . ALA A 1 82 ? 11.291 13.593 10.966 1.00 85.00 82 ALA A CA 1
ATOM 657 C C . ALA A 1 82 ? 10.411 13.134 9.796 1.00 85.00 82 ALA A C 1
ATOM 659 O O . ALA A 1 82 ? 10.062 13.916 8.907 1.00 85.00 82 ALA A O 1
ATOM 660 N N . VAL A 1 83 ? 10.008 11.863 9.831 1.00 84.44 83 VAL A N 1
ATOM 661 C CA . VAL A 1 83 ? 9.095 11.267 8.851 1.00 84.44 83 VAL A CA 1
ATOM 662 C C . VAL A 1 83 ? 7.653 11.549 9.265 1.00 84.44 83 VAL A C 1
ATOM 664 O O . VAL A 1 83 ? 7.189 11.118 10.318 1.00 84.44 83 VAL A O 1
ATOM 667 N N . LEU A 1 84 ? 6.935 12.276 8.420 1.00 85.56 84 LEU A N 1
ATOM 668 C CA . LEU A 1 84 ? 5.515 12.562 8.541 1.00 85.56 84 LEU A CA 1
ATOM 669 C C . LEU A 1 84 ? 4.737 11.576 7.680 1.00 85.56 84 LEU A C 1
ATOM 671 O O . LEU A 1 84 ? 4.967 11.507 6.477 1.00 85.56 84 LEU A O 1
ATOM 675 N N . LEU A 1 85 ? 3.795 10.853 8.275 1.00 81.75 85 LEU A N 1
ATOM 676 C CA . LEU A 1 85 ? 2.854 10.004 7.548 1.00 81.75 85 LEU A CA 1
ATOM 677 C C . LEU A 1 85 ? 1.522 10.728 7.376 1.00 81.75 85 LEU A C 1
ATOM 679 O O . LEU A 1 85 ? 1.109 11.513 8.235 1.00 81.75 85 LEU A O 1
ATOM 683 N N . ARG A 1 86 ? 0.820 10.449 6.276 1.00 81.81 86 ARG A N 1
ATOM 684 C CA . ARG A 1 86 ? -0.552 10.928 6.110 1.00 81.81 86 ARG A CA 1
ATOM 685 C C . ARG A 1 86 ? -1.447 10.384 7.228 1.00 81.81 86 ARG A C 1
ATOM 687 O O . ARG A 1 86 ? -1.441 9.192 7.526 1.00 81.81 86 ARG A O 1
ATOM 694 N N . LYS A 1 87 ? -2.235 11.270 7.839 1.00 81.00 87 LYS A N 1
ATOM 695 C CA . LYS A 1 87 ? -3.084 10.934 8.990 1.00 81.00 87 LYS A CA 1
ATOM 696 C C . LYS A 1 87 ? -4.159 9.898 8.649 1.00 81.00 87 LYS A C 1
ATOM 698 O O . LYS A 1 87 ? -4.381 8.988 9.433 1.00 81.00 87 LYS A O 1
ATOM 703 N N . ASP A 1 88 ? -4.800 10.028 7.493 1.00 81.75 88 ASP A N 1
ATOM 704 C CA . ASP A 1 88 ? -5.845 9.107 7.030 1.00 81.75 88 ASP A CA 1
ATOM 705 C C . ASP A 1 88 ? -5.325 7.676 6.844 1.00 81.75 88 ASP A C 1
ATOM 707 O O . ASP A 1 88 ? -5.967 6.730 7.289 1.00 81.75 88 ASP A O 1
ATOM 711 N N . PHE A 1 89 ? -4.121 7.527 6.291 1.00 83.06 89 PHE A N 1
ATOM 712 C CA . PHE A 1 89 ? -3.444 6.237 6.184 1.00 83.06 89 PHE A CA 1
ATOM 713 C C . PHE A 1 89 ? -3.211 5.585 7.555 1.00 83.06 89 PHE A C 1
ATOM 715 O O . PHE A 1 89 ? -3.526 4.414 7.756 1.00 83.06 89 PHE A O 1
ATOM 722 N N . VAL A 1 90 ? -2.696 6.351 8.523 1.00 82.50 90 VAL A N 1
ATOM 723 C CA . VAL A 1 90 ? -2.439 5.849 9.883 1.00 82.50 90 VAL A CA 1
ATOM 724 C C . VAL A 1 90 ? -3.731 5.397 10.564 1.00 82.50 90 VAL A C 1
ATOM 726 O O . VAL A 1 90 ? -3.741 4.358 11.223 1.00 82.50 90 VAL A O 1
ATOM 729 N N . GLU A 1 91 ? -4.819 6.151 10.415 1.00 87.62 91 GLU A N 1
ATOM 730 C CA . GLU A 1 91 ? -6.110 5.781 11.001 1.00 87.62 91 GLU A CA 1
ATOM 731 C C . GLU A 1 91 ? -6.695 4.510 10.363 1.00 87.62 91 GLU A C 1
ATOM 733 O O . GLU A 1 91 ? -7.209 3.661 11.089 1.00 87.62 91 GLU A O 1
ATOM 738 N N . GLN A 1 92 ? -6.536 4.311 9.049 1.00 87.31 92 GLN A N 1
ATOM 739 C CA . GLN A 1 92 ? -6.943 3.069 8.375 1.00 87.31 92 GLN A CA 1
ATOM 740 C C . GLN A 1 92 ? -6.143 1.856 8.865 1.00 87.31 92 GLN A C 1
ATOM 742 O O . GLN A 1 92 ? -6.727 0.842 9.241 1.00 87.31 92 GLN A O 1
ATOM 747 N N . VAL A 1 93 ? -4.813 1.969 8.945 1.00 87.62 93 VAL A N 1
ATOM 748 C CA . VAL A 1 93 ? -3.961 0.883 9.460 1.00 87.62 93 VAL A CA 1
ATOM 749 C C . VAL A 1 93 ? -4.325 0.543 10.907 1.00 87.62 93 VAL A C 1
ATOM 751 O O . VAL A 1 93 ? -4.442 -0.630 11.251 1.00 87.62 93 VAL A O 1
ATOM 754 N N . LYS A 1 94 ? -4.572 1.547 11.760 1.00 89.88 94 LYS A N 1
ATOM 755 C CA . LYS A 1 94 ? -5.041 1.320 13.137 1.00 89.88 94 LYS A CA 1
ATOM 756 C C . LYS A 1 94 ? -6.392 0.612 13.183 1.00 89.88 94 LYS A C 1
ATOM 758 O O . LYS A 1 94 ? -6.577 -0.263 14.026 1.00 89.88 94 LYS A O 1
ATOM 763 N N . ALA A 1 95 ? -7.334 0.997 12.322 1.00 89.75 95 ALA A N 1
ATOM 764 C CA . ALA A 1 95 ? -8.647 0.366 12.254 1.00 89.75 95 ALA A CA 1
ATOM 765 C C . ALA A 1 95 ? -8.523 -1.117 11.877 1.00 89.75 95 ALA A C 1
ATOM 767 O O . ALA A 1 95 ? -9.111 -1.963 12.551 1.00 89.75 95 ALA A O 1
ATOM 768 N N . PHE A 1 96 ? -7.692 -1.433 10.882 1.00 90.88 96 PHE A N 1
ATOM 769 C CA . PHE A 1 96 ? -7.409 -2.809 10.482 1.00 90.88 96 PHE A CA 1
ATOM 770 C C . PHE A 1 96 ? -6.663 -3.598 11.572 1.00 90.88 96 PHE A C 1
ATOM 772 O O . PHE A 1 96 ? -7.041 -4.724 11.887 1.00 90.88 96 PHE A O 1
ATOM 779 N N . GLU A 1 97 ? -5.658 -3.026 12.241 1.00 90.31 97 GLU A N 1
ATOM 780 C CA . GLU A 1 97 ? -4.985 -3.712 13.359 1.00 90.31 97 GLU A CA 1
ATOM 781 C C . GLU A 1 97 ? -5.917 -3.966 14.549 1.00 90.31 97 GLU A C 1
ATOM 783 O O . GLU A 1 97 ? -5.836 -5.011 15.197 1.00 90.31 97 GLU A O 1
ATOM 788 N N . ARG A 1 98 ? -6.836 -3.037 14.831 1.00 91.00 98 ARG A N 1
ATOM 789 C CA . ARG A 1 98 ? -7.852 -3.225 15.870 1.00 91.00 98 ARG A CA 1
ATOM 790 C C . ARG A 1 98 ? -8.805 -4.367 15.514 1.00 91.00 98 ARG A C 1
ATOM 792 O O . ARG A 1 98 ? -8.996 -5.239 16.354 1.00 91.00 98 ARG A O 1
ATOM 799 N N . ARG A 1 99 ? -9.333 -4.403 14.281 1.00 86.56 99 ARG A N 1
ATOM 800 C CA . ARG A 1 99 ? -10.186 -5.508 13.793 1.00 86.56 99 ARG A CA 1
ATOM 801 C C . ARG A 1 99 ? -9.487 -6.863 13.935 1.00 86.56 99 ARG A C 1
ATOM 803 O O . ARG A 1 99 ? -10.049 -7.786 14.514 1.00 86.56 99 ARG A O 1
ATOM 810 N N . ASN A 1 100 ? -8.213 -6.942 13.541 1.00 86.06 100 ASN A N 1
ATOM 811 C CA . ASN A 1 100 ? -7.396 -8.148 13.712 1.00 86.06 100 ASN A CA 1
ATOM 812 C C . ASN A 1 100 ? -7.217 -8.568 15.175 1.00 86.06 100 ASN A C 1
ATOM 814 O O . ASN A 1 100 ? -7.247 -9.757 15.482 1.00 86.06 100 ASN A O 1
ATOM 818 N N . ARG A 1 101 ? -7.008 -7.610 16.087 1.00 87.25 101 ARG A N 1
ATOM 819 C CA . ARG A 1 101 ? -6.860 -7.896 17.522 1.00 87.25 101 ARG A CA 1
ATOM 820 C C . ARG A 1 101 ? -8.168 -8.377 18.150 1.00 87.25 101 ARG A C 1
ATOM 822 O O . ARG A 1 101 ? -8.131 -9.217 19.044 1.00 87.25 101 ARG A O 1
ATOM 829 N N . GLU A 1 102 ? -9.289 -7.805 17.732 1.00 88.19 102 GLU A N 1
ATOM 830 C CA . GLU A 1 102 ? -10.616 -8.078 18.292 1.00 88.19 102 GLU A CA 1
ATOM 831 C C . GLU A 1 102 ? -11.291 -9.301 17.645 1.00 88.19 102 GLU A C 1
ATOM 833 O O . GLU A 1 102 ? -12.267 -9.807 18.193 1.00 88.19 102 GLU A O 1
ATOM 838 N N . GLY A 1 103 ? -10.743 -9.816 16.536 1.00 70.12 103 GLY A N 1
ATOM 839 C CA . GLY A 1 103 ? -11.275 -10.977 15.819 1.00 70.12 103 GLY A CA 1
ATOM 840 C C . GLY A 1 103 ? -12.574 -10.682 15.064 1.00 70.12 103 GLY A C 1
ATOM 841 O O . GLY A 1 103 ? -13.427 -11.566 14.980 1.00 70.12 103 GLY A O 1
ATOM 842 N N . ILE A 1 104 ? -12.727 -9.442 14.576 1.00 57.06 104 ILE A N 1
ATOM 843 C CA . ILE A 1 104 ? -13.919 -8.919 13.881 1.00 57.06 104 ILE A CA 1
ATOM 844 C C . ILE A 1 104 ? -13.698 -8.864 12.371 1.00 57.06 104 ILE A C 1
ATOM 846 O O . ILE A 1 104 ? -12.730 -8.193 11.936 1.00 57.06 104 ILE A O 1
#

pLDDT: mean 72.46, std 13.65, range [39.31, 91.0]